Protein AF-A0A921FPA0-F1 (afdb_monomer_lite)

Secondary structure (DSSP, 8-state):
--GGG------SSS-------SEEEEEEE-SSS-EEEEEEEGGGTEEEEEEE-SS--HHHHHHHHHHHHTTT-GGGSPPEEEEEEETTTTEEEEEEE-----PPPHHHHHHHHHHHHHHHHHHHHHTTPPP--HHHHH-HHHHHHHHHHHHHHT--HHHHHHHHHHHT-

Radius of gyration: 23.16 Å; chains: 1; bounding box: 49×34×66 Å

Structure (mmCIF, N/CA/C/O backbone):
data_AF-A0A921FPA0-F1
#
_entry.id   AF-A0A921FPA0-F1
#
loop_
_atom_site.group_PDB
_atom_site.id
_atom_site.type_symbol
_atom_site.label_atom_id
_atom_site.label_alt_id
_atom_site.label_comp_id
_atom_site.label_asym_id
_atom_site.label_entity_id
_atom_site.label_seq_id
_atom_site.pdbx_PDB_ins_code
_atom_site.Cartn_x
_atom_site.Cartn_y
_atom_site.Cartn_z
_atom_site.occupancy
_atom_site.B_iso_or_equiv
_atom_site.auth_seq_id
_atom_site.auth_comp_id
_atom_site.auth_asym_id
_atom_site.auth_atom_id
_atom_site.pdbx_PDB_model_num
ATOM 1 N N . MET A 1 1 ? 10.069 8.952 -31.797 1.00 39.97 1 MET A N 1
ATOM 2 C CA . MET A 1 1 ? 11.323 9.591 -31.345 1.00 39.97 1 MET A CA 1
ATOM 3 C C . MET A 1 1 ? 12.519 8.846 -31.938 1.00 39.97 1 MET A C 1
ATOM 5 O O . MET A 1 1 ? 12.483 7.614 -31.908 1.00 39.97 1 MET A O 1
ATOM 9 N N . PRO A 1 2 ? 13.526 9.551 -32.491 1.00 34.12 2 PRO A N 1
ATOM 10 C CA . PRO A 1 2 ? 14.787 8.973 -32.980 1.00 34.12 2 PRO A CA 1
ATOM 11 C C . PRO A 1 2 ? 15.561 8.238 -31.869 1.00 34.12 2 PRO A C 1
ATOM 13 O O . PRO A 1 2 ? 15.370 8.532 -30.689 1.00 34.12 2 PRO A O 1
ATOM 16 N N . ARG A 1 3 ? 16.406 7.260 -32.232 1.00 43.75 3 ARG A N 1
ATOM 17 C CA . ARG A 1 3 ? 17.137 6.382 -31.288 1.00 43.75 3 ARG A CA 1
ATOM 18 C C . ARG A 1 3 ? 18.167 7.123 -30.420 1.00 43.75 3 ARG A C 1
ATOM 20 O O . ARG A 1 3 ? 18.484 6.636 -29.340 1.00 43.75 3 ARG A O 1
ATOM 27 N N . ASP A 1 4 ? 18.594 8.312 -30.829 1.00 41.12 4 ASP A N 1
ATOM 28 C CA . ASP A 1 4 ? 19.855 8.910 -30.364 1.00 41.12 4 ASP A CA 1
ATOM 29 C C . ASP A 1 4 ? 19.696 9.889 -29.184 1.00 41.12 4 ASP A C 1
ATOM 31 O O . ASP A 1 4 ? 20.628 10.594 -28.817 1.00 41.12 4 ASP A O 1
ATOM 35 N N . GLN A 1 5 ? 18.513 9.931 -28.557 1.00 39.41 5 GLN A N 1
ATOM 36 C CA . GLN A 1 5 ? 18.209 10.795 -27.400 1.00 39.41 5 GLN A CA 1
ATOM 37 C C . GLN A 1 5 ? 17.818 10.012 -26.132 1.00 39.41 5 GLN A C 1
ATOM 39 O O . GLN A 1 5 ? 17.227 10.561 -25.199 1.00 39.41 5 GLN A O 1
ATOM 44 N N . GLN A 1 6 ? 18.098 8.707 -26.079 1.00 43.41 6 GLN A N 1
ATOM 45 C CA . GLN A 1 6 ? 17.799 7.898 -24.898 1.00 43.41 6 GLN A CA 1
ATOM 46 C C . GLN A 1 6 ? 18.915 8.039 -23.859 1.00 43.41 6 GLN A C 1
ATOM 48 O O . GLN A 1 6 ? 19.918 7.336 -23.916 1.00 43.41 6 GLN A O 1
ATOM 53 N N . HIS A 1 7 ? 18.727 8.940 -22.891 1.00 42.59 7 HIS A N 1
ATOM 54 C CA . HIS A 1 7 ? 19.552 8.964 -21.685 1.00 42.59 7 HIS A CA 1
ATOM 55 C C . HIS A 1 7 ? 19.480 7.608 -20.975 1.00 42.59 7 HIS A C 1
ATOM 57 O O . HIS A 1 7 ? 18.389 7.104 -20.695 1.00 42.59 7 HIS A O 1
ATOM 63 N N . GLU A 1 8 ? 20.646 7.025 -20.702 1.00 41.94 8 GLU A N 1
ATOM 64 C CA . GLU A 1 8 ? 20.761 5.786 -19.946 1.00 41.94 8 GLU A CA 1
ATOM 65 C C . GLU A 1 8 ? 20.219 5.994 -18.536 1.00 41.94 8 GLU A C 1
ATOM 67 O O . GLU A 1 8 ? 20.736 6.790 -17.753 1.00 41.94 8 GLU A O 1
ATOM 72 N N . LEU A 1 9 ? 19.144 5.282 -18.220 1.00 43.28 9 LEU A N 1
ATOM 73 C CA . LEU A 1 9 ? 18.719 5.105 -16.843 1.00 43.28 9 LEU A CA 1
ATOM 74 C C . LEU A 1 9 ? 19.587 4.005 -16.232 1.00 43.28 9 LEU A C 1
ATOM 76 O O . LEU A 1 9 ? 19.802 2.989 -16.903 1.00 43.28 9 LEU A O 1
ATOM 80 N N . PRO A 1 10 ? 20.098 4.178 -15.002 1.00 40.47 10 PRO A N 1
ATOM 81 C CA . PRO A 1 10 ? 20.830 3.115 -14.334 1.00 40.47 10 PRO A CA 1
ATOM 82 C C . PRO A 1 10 ? 19.869 1.940 -14.135 1.00 40.47 10 PRO A C 1
ATOM 84 O O . PRO A 1 10 ? 18.840 2.087 -13.480 1.00 40.47 10 PRO A O 1
ATOM 87 N N . GLY A 1 11 ? 20.183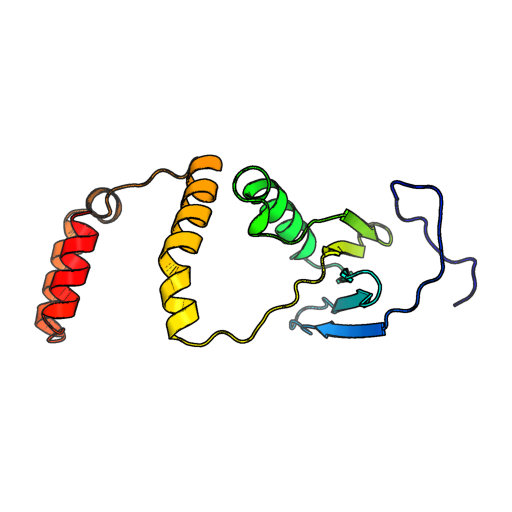 0.808 -14.762 1.00 42.22 11 GLY A N 1
ATOM 88 C CA . GLY A 1 11 ? 19.383 -0.408 -14.716 1.00 42.22 11 GLY A CA 1
ATOM 89 C C . GLY A 1 11 ? 20.240 -1.596 -14.305 1.00 42.22 11 GLY A C 1
ATOM 90 O O . GLY A 1 11 ? 21.338 -1.803 -14.831 1.00 42.22 11 GLY A O 1
ATOM 91 N N . HIS A 1 12 ? 19.722 -2.401 -13.383 1.00 42.25 12 HIS A N 1
ATOM 92 C CA . HIS A 1 12 ? 20.207 -3.754 -13.157 1.00 42.25 12 HIS A CA 1
ATOM 93 C C . HIS A 1 12 ? 19.822 -4.626 -14.368 1.00 42.25 12 HIS A C 1
ATOM 95 O O . HIS A 1 12 ? 18.720 -5.155 -14.442 1.00 42.25 12 HIS A O 1
ATOM 101 N N . GLY A 1 13 ? 20.735 -4.757 -15.341 1.00 47.12 13 GLY A N 1
ATOM 102 C CA . GLY A 1 13 ? 20.616 -5.682 -16.480 1.00 47.12 13 GLY A CA 1
ATOM 103 C C . GLY A 1 13 ? 20.849 -5.032 -17.850 1.00 47.12 13 GLY A C 1
ATOM 104 O O . GLY A 1 13 ? 20.302 -3.980 -18.164 1.00 47.12 13 GLY A O 1
ATOM 105 N N . LYS A 1 14 ? 21.671 -5.673 -18.696 1.00 52.09 14 LYS A N 1
ATOM 106 C CA . LYS A 1 14 ? 22.139 -5.145 -19.998 1.00 52.09 14 LYS A CA 1
ATOM 107 C C . LYS A 1 14 ? 21.146 -5.307 -21.165 1.00 52.09 14 LYS A C 1
ATOM 109 O O . LYS A 1 14 ? 21.490 -4.977 -22.297 1.00 52.09 14 LYS A O 1
ATOM 114 N N . THR A 1 15 ? 19.930 -5.796 -20.929 1.00 51.91 15 THR A N 1
ATOM 115 C CA . THR A 1 15 ? 18.973 -6.101 -22.006 1.00 51.91 15 THR A CA 1
ATOM 116 C C . THR A 1 15 ? 17.861 -5.062 -22.052 1.00 51.91 15 THR A C 1
ATOM 118 O O . THR A 1 15 ? 17.067 -4.948 -21.124 1.00 51.91 15 THR A O 1
ATOM 121 N N . ARG A 1 16 ? 17.779 -4.312 -23.157 1.00 58.94 16 ARG A N 1
ATOM 122 C CA . ARG A 1 16 ? 16.693 -3.359 -23.431 1.00 58.94 16 ARG A CA 1
ATOM 123 C C . ARG A 1 16 ? 15.815 -3.908 -24.554 1.00 58.94 16 ARG A C 1
ATOM 125 O O . ARG A 1 16 ? 16.314 -4.186 -25.640 1.00 58.94 16 ARG A O 1
ATOM 132 N N . ALA A 1 17 ? 14.512 -4.024 -24.316 1.00 56.69 17 ALA A N 1
ATOM 133 C CA . ALA A 1 17 ? 13.528 -4.382 -25.336 1.00 56.69 17 ALA A CA 1
ATOM 134 C C . ALA A 1 17 ? 12.486 -3.267 -25.472 1.00 56.69 17 ALA A C 1
ATOM 136 O O . ALA A 1 17 ? 12.090 -2.649 -24.484 1.00 56.69 17 ALA A O 1
ATOM 137 N N . ARG A 1 18 ? 12.031 -2.998 -26.701 1.00 66.88 18 ARG A N 1
ATOM 138 C CA . ARG A 1 18 ? 10.892 -2.100 -26.917 1.00 66.88 18 ARG A CA 1
ATOM 139 C C . ARG A 1 18 ? 9.621 -2.843 -26.536 1.00 66.88 18 ARG A C 1
ATOM 141 O O . ARG A 1 18 ? 9.302 -3.858 -27.144 1.00 66.88 18 ARG A O 1
ATOM 148 N N . VAL A 1 19 ? 8.902 -2.306 -25.564 1.00 67.94 19 VAL A N 1
ATOM 149 C CA . VAL A 1 19 ? 7.593 -2.803 -25.145 1.00 67.94 19 VAL A CA 1
ATOM 150 C C . VAL A 1 19 ? 6.547 -1.725 -25.391 1.00 67.94 19 VAL A C 1
ATOM 152 O O . VAL A 1 19 ? 6.845 -0.530 -25.347 1.00 67.94 19 VAL A O 1
ATOM 155 N N . ARG A 1 20 ? 5.322 -2.152 -25.685 1.00 77.69 20 ARG A N 1
ATOM 156 C CA . ARG A 1 20 ? 4.152 -1.281 -25.755 1.00 77.69 20 ARG A CA 1
ATOM 157 C C . ARG A 1 20 ? 3.277 -1.618 -24.559 1.00 77.69 20 ARG A C 1
ATOM 159 O O . ARG A 1 20 ? 2.970 -2.787 -24.372 1.00 77.69 20 ARG A O 1
ATOM 166 N N . ALA A 1 21 ? 2.901 -0.607 -23.786 1.00 73.88 21 ALA A N 1
ATOM 167 C CA . ALA A 1 21 ? 1.907 -0.779 -22.740 1.00 73.88 21 ALA A CA 1
ATOM 168 C C . ALA A 1 21 ? 0.537 -1.053 -23.371 1.00 73.88 21 ALA A C 1
ATOM 170 O O . ALA A 1 21 ? 0.140 -0.374 -24.325 1.00 73.88 21 ALA A O 1
ATOM 171 N N . GLU A 1 22 ? -0.175 -2.032 -22.831 1.00 82.56 22 GLU A N 1
ATOM 172 C CA . GLU A 1 22 ? -1.535 -2.385 -23.221 1.00 82.56 22 GLU A CA 1
ATOM 173 C C . GLU A 1 22 ? -2.506 -1.267 -22.837 1.00 82.56 22 GLU A C 1
ATOM 175 O O . GLU A 1 22 ? -3.441 -0.970 -23.579 1.00 82.56 22 GLU A O 1
ATOM 180 N N . SER A 1 23 ? -2.248 -0.590 -21.717 1.00 79.31 23 SER A N 1
ATOM 181 C CA . SER A 1 23 ? -2.976 0.610 -21.322 1.00 79.31 23 SER A CA 1
ATOM 182 C C . SER A 1 23 ? -2.078 1.609 -20.598 1.00 79.31 23 SER A C 1
ATOM 184 O O . SER A 1 23 ? -1.081 1.262 -19.958 1.00 79.31 23 SER A O 1
ATOM 186 N N . ILE A 1 24 ? -2.431 2.888 -20.719 1.00 76.50 24 ILE A N 1
ATOM 187 C CA . ILE A 1 24 ? -1.784 3.984 -20.001 1.00 76.50 24 ILE A CA 1
ATOM 188 C C . ILE A 1 24 ? -2.881 4.757 -19.287 1.00 76.50 24 ILE A C 1
ATOM 190 O O . ILE A 1 24 ? -3.770 5.323 -19.918 1.00 76.50 24 ILE A O 1
ATOM 194 N N . LEU A 1 25 ? -2.793 4.790 -17.965 1.00 78.94 25 LEU A N 1
ATOM 195 C CA . LEU A 1 25 ? -3.576 5.676 -17.130 1.00 78.94 25 LEU A CA 1
ATOM 196 C C . LEU A 1 25 ? -2.769 6.948 -16.879 1.00 78.94 25 LEU A C 1
ATOM 198 O O . LEU A 1 25 ? -1.671 6.915 -16.317 1.00 78.94 25 LEU A O 1
ATOM 202 N N . ILE A 1 26 ? -3.341 8.078 -17.270 1.00 74.44 26 ILE A N 1
ATOM 203 C CA . ILE A 1 26 ? -2.857 9.397 -16.873 1.00 74.44 26 ILE A CA 1
ATOM 204 C C . ILE A 1 26 ? -3.635 9.757 -15.610 1.00 74.44 26 ILE A C 1
ATOM 206 O O . ILE A 1 26 ? -4.846 9.960 -15.657 1.00 74.44 26 ILE A O 1
ATOM 210 N N . GLY A 1 27 ? -2.960 9.722 -14.463 1.00 63.53 27 GLY A N 1
ATOM 211 C CA . GLY A 1 27 ? -3.581 9.937 -13.160 1.00 63.53 27 GLY A CA 1
ATOM 212 C C . GLY A 1 27 ? -3.160 11.274 -12.567 1.00 63.53 27 GLY A C 1
ATOM 213 O O . GLY A 1 27 ? -2.017 11.676 -12.731 1.00 63.53 27 GLY A O 1
ATOM 214 N N . LYS A 1 28 ? -4.070 11.917 -11.825 1.00 56.97 28 LYS A N 1
ATOM 215 C CA . LYS A 1 28 ? -3.836 13.133 -11.028 1.00 56.97 28 LYS A CA 1
ATOM 216 C C . LYS A 1 28 ? -3.015 14.218 -11.740 1.00 56.97 28 LYS A C 1
ATOM 218 O O . 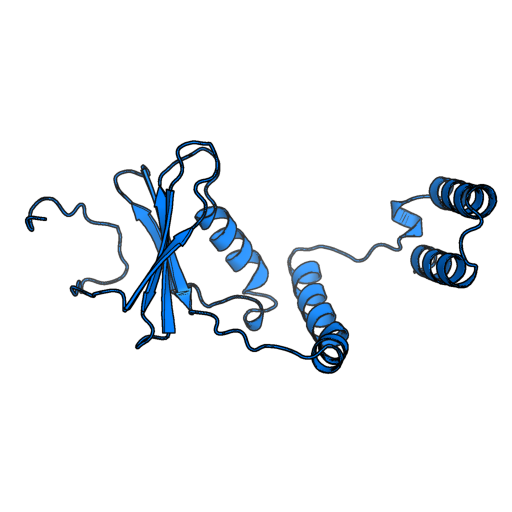LYS A 1 28 ? -1.797 14.285 -11.600 1.00 56.97 28 LYS A O 1
ATOM 223 N N . PHE A 1 29 ? -3.726 15.147 -12.369 1.00 57.09 29 PHE A N 1
ATOM 224 C CA . PHE A 1 29 ? -3.251 16.519 -12.524 1.00 57.09 29 PHE A CA 1
ATOM 225 C C . PHE A 1 29 ? -3.394 17.203 -11.152 1.00 57.09 29 PHE A C 1
ATOM 227 O O . PHE A 1 29 ? -4.333 17.963 -10.931 1.00 57.09 29 PHE A O 1
ATOM 234 N N . ASP A 1 30 ? -2.567 16.829 -10.164 1.00 52.41 30 ASP A N 1
ATOM 235 C CA . ASP A 1 30 ? -2.503 17.640 -8.940 1.00 52.41 30 ASP A CA 1
ATOM 236 C C . ASP A 1 30 ? -2.039 19.052 -9.379 1.00 52.41 30 ASP A C 1
ATOM 238 O O . ASP A 1 30 ? -1.225 19.190 -10.290 1.00 52.41 30 ASP A O 1
ATOM 242 N N . VAL A 1 31 ? -2.613 20.086 -8.761 1.00 49.94 31 VAL A N 1
ATOM 243 C CA . VAL A 1 31 ? -2.647 21.516 -9.153 1.00 49.94 31 VAL A CA 1
ATOM 244 C C . VAL A 1 31 ? -1.258 22.210 -9.224 1.00 49.94 31 VAL A C 1
ATOM 246 O O . VAL A 1 31 ? -1.165 23.424 -9.338 1.00 49.94 31 VAL A O 1
ATOM 249 N N . GLU A 1 32 ? -0.152 21.464 -9.192 1.00 52.97 32 GLU A N 1
ATOM 250 C CA . GLU A 1 32 ? 1.211 21.972 -8.974 1.00 52.97 32 GLU A CA 1
ATOM 251 C C . GLU A 1 32 ? 2.263 21.285 -9.873 1.00 52.97 32 GLU A C 1
ATOM 253 O O . GLU A 1 32 ? 3.152 20.607 -9.373 1.00 52.97 32 GLU A O 1
ATOM 258 N N . GLU A 1 33 ? 2.187 21.448 -11.199 1.00 64.00 33 GLU A N 1
ATOM 259 C CA . GLU A 1 33 ? 3.274 21.120 -12.160 1.00 64.00 33 GLU A CA 1
ATOM 260 C C . GLU A 1 33 ? 3.736 19.637 -12.245 1.00 64.00 33 GLU A C 1
ATOM 262 O O . GLU A 1 33 ? 4.603 19.297 -13.055 1.00 64.00 33 GLU A O 1
ATOM 267 N N . GLU A 1 34 ? 3.144 18.719 -11.472 1.00 73.12 34 GLU A N 1
ATOM 268 C CA . GLU A 1 34 ? 3.489 17.290 -11.449 1.00 73.12 34 GLU A CA 1
ATOM 269 C C . GLU A 1 34 ? 2.540 16.454 -12.335 1.00 73.12 34 GLU A C 1
ATOM 271 O O . GLU A 1 34 ? 1.328 16.420 -12.126 1.00 73.12 34 GLU A O 1
ATOM 276 N N . ILE A 1 35 ? 3.090 15.686 -13.280 1.00 79.19 35 ILE A N 1
ATOM 277 C CA . ILE A 1 35 ? 2.369 14.691 -14.083 1.00 79.19 35 ILE A CA 1
ATOM 278 C C . ILE A 1 35 ? 2.675 13.302 -13.530 1.00 79.19 35 ILE A C 1
ATOM 280 O O . ILE A 1 35 ? 3.840 12.902 -13.430 1.00 79.19 35 ILE A O 1
ATOM 284 N N . ARG A 1 36 ? 1.627 12.526 -13.230 1.00 85.19 36 ARG A N 1
ATOM 285 C CA . ARG A 1 36 ? 1.746 11.113 -12.850 1.00 85.19 36 ARG A CA 1
ATOM 286 C C . ARG A 1 36 ? 1.180 10.215 -13.946 1.00 85.19 36 ARG A C 1
ATOM 288 O O . ARG A 1 36 ? 0.010 10.281 -14.312 1.00 85.19 36 ARG A O 1
ATOM 295 N N . LEU A 1 37 ? 2.026 9.334 -14.458 1.00 87.25 37 LEU A N 1
ATOM 296 C CA . LEU A 1 37 ? 1.668 8.332 -15.452 1.00 87.25 37 LEU A CA 1
ATOM 297 C C . LEU A 1 37 ? 1.739 6.947 -14.820 1.00 87.25 37 LEU A C 1
ATOM 299 O O . LEU A 1 37 ? 2.646 6.654 -14.038 1.00 87.25 37 LEU A O 1
ATOM 303 N N . ARG A 1 38 ? 0.806 6.073 -15.188 1.00 90.56 38 ARG A N 1
ATOM 304 C CA . ARG A 1 38 ? 0.876 4.647 -14.882 1.00 90.56 38 ARG A CA 1
ATOM 305 C C . ARG A 1 38 ? 0.598 3.850 -16.146 1.00 90.56 38 ARG A C 1
ATOM 307 O O . ARG A 1 38 ? -0.503 3.894 -16.679 1.00 90.56 38 ARG A O 1
ATOM 314 N N . ALA A 1 39 ? 1.600 3.134 -16.626 1.00 90.38 39 ALA A N 1
ATOM 315 C CA . ALA A 1 39 ? 1.463 2.175 -17.710 1.00 90.38 39 ALA A CA 1
ATOM 316 C C . ALA A 1 39 ? 1.221 0.777 -17.132 1.00 90.38 39 ALA A C 1
ATOM 318 O O . ALA A 1 39 ? 1.832 0.419 -16.123 1.00 90.38 39 ALA A O 1
ATOM 319 N N . PHE A 1 40 ? 0.365 -0.010 -17.778 1.00 90.38 40 PHE A N 1
ATOM 320 C CA . PHE A 1 40 ? 0.098 -1.397 -17.409 1.00 90.38 40 PHE A CA 1
ATOM 321 C C . PHE A 1 40 ? 0.548 -2.337 -18.520 1.00 90.38 40 PHE A C 1
ATOM 323 O O . PHE A 1 40 ? 0.276 -2.099 -19.697 1.00 90.38 40 PHE A O 1
ATOM 330 N N . TYR A 1 41 ? 1.213 -3.407 -18.097 1.00 89.44 41 TYR A N 1
ATOM 331 C CA . TYR A 1 41 ? 1.719 -4.493 -18.917 1.00 89.44 41 TYR A CA 1
ATOM 332 C C . TYR A 1 41 ? 0.998 -5.779 -18.527 1.00 89.44 41 TYR A C 1
ATOM 334 O O . TYR A 1 41 ? 1.524 -6.600 -17.770 1.00 89.44 41 TYR A O 1
ATOM 342 N N . ALA A 1 42 ? -0.251 -5.906 -18.979 1.00 84.81 42 ALA A N 1
ATOM 343 C CA . ALA A 1 42 ? -1.184 -6.936 -18.528 1.00 84.81 42 ALA A CA 1
ATOM 344 C C . ALA A 1 42 ? -0.648 -8.354 -18.767 1.00 84.81 42 ALA A C 1
ATOM 346 O O . ALA A 1 42 ? -0.721 -9.187 -17.868 1.00 84.81 42 ALA A O 1
ATOM 347 N N . ALA A 1 43 ? -0.013 -8.613 -19.918 1.00 83.88 43 ALA A N 1
ATOM 348 C CA . ALA A 1 43 ? 0.567 -9.925 -20.224 1.00 83.88 43 ALA A CA 1
ATOM 349 C C . ALA A 1 43 ? 1.716 -10.335 -19.280 1.00 83.88 43 ALA A C 1
ATOM 351 O O . ALA A 1 43 ? 2.138 -11.492 -19.271 1.00 83.88 43 ALA A O 1
ATOM 352 N N . LYS A 1 44 ? 2.264 -9.383 -18.518 1.00 83.56 44 LYS A N 1
ATOM 353 C CA . LYS A 1 44 ? 3.330 -9.602 -17.534 1.00 83.56 44 LYS A CA 1
ATOM 354 C C . LYS A 1 44 ? 2.864 -9.393 -16.097 1.00 83.56 44 LYS A C 1
ATOM 356 O O . LYS A 1 44 ? 3.679 -9.561 -15.201 1.00 83.56 44 LYS A O 1
ATOM 361 N N . SER A 1 45 ? 1.605 -9.013 -15.878 1.00 90.75 45 SER A N 1
ATOM 362 C CA . SER A 1 45 ? 1.098 -8.582 -14.571 1.00 90.75 45 SER A CA 1
ATOM 363 C C . SER A 1 45 ? 1.944 -7.469 -13.940 1.00 90.75 45 SER A C 1
ATOM 365 O O . SER A 1 45 ? 2.076 -7.403 -12.725 1.00 90.75 45 SER A O 1
ATOM 367 N N . LEU A 1 46 ? 2.508 -6.564 -14.750 1.00 92.25 46 LEU A N 1
ATOM 368 C CA . LEU A 1 46 ? 3.394 -5.488 -14.286 1.00 92.25 46 LEU A CA 1
ATOM 369 C C . LEU A 1 46 ? 2.792 -4.113 -14.534 1.00 92.25 46 LEU A C 1
ATOM 371 O O . LEU A 1 46 ? 2.089 -3.890 -15.517 1.00 92.25 46 LEU A O 1
ATOM 375 N N . SER A 1 47 ? 3.126 -3.162 -13.673 1.00 93.00 47 SER A N 1
ATOM 376 C CA . SER A 1 47 ? 2.830 -1.756 -13.905 1.00 93.00 47 SER A CA 1
ATOM 377 C C . SER A 1 47 ? 4.071 -0.896 -13.719 1.00 93.00 47 SER A C 1
ATOM 379 O O . SER A 1 47 ? 4.927 -1.173 -12.881 1.00 93.00 47 SER A O 1
ATOM 381 N N . VAL A 1 48 ? 4.165 0.158 -14.526 1.00 92.56 48 VAL A N 1
ATOM 382 C CA . VAL A 1 48 ? 5.226 1.160 -14.440 1.00 92.56 48 VAL A CA 1
ATOM 383 C C . VAL A 1 48 ? 4.591 2.486 -14.081 1.00 92.56 48 VAL A C 1
ATOM 385 O O . VAL A 1 48 ? 3.786 3.028 -14.837 1.00 92.56 48 VAL A O 1
ATOM 388 N N . ARG A 1 49 ? 4.963 3.022 -12.925 1.00 91.44 49 ARG A N 1
ATOM 389 C CA . ARG A 1 49 ? 4.585 4.361 -12.482 1.00 91.44 49 ARG A CA 1
ATOM 390 C C . ARG A 1 49 ? 5.716 5.318 -12.808 1.00 91.44 49 ARG A C 1
ATOM 392 O O . ARG A 1 49 ? 6.878 5.017 -12.556 1.00 91.44 49 ARG A O 1
ATOM 399 N N . TYR A 1 50 ? 5.366 6.476 -13.338 1.00 89.62 50 TYR A N 1
ATOM 400 C CA . TYR A 1 50 ? 6.278 7.576 -13.591 1.00 89.62 50 TYR A CA 1
ATOM 401 C C . TYR A 1 50 ? 5.686 8.854 -13.016 1.00 89.62 50 TYR A C 1
ATOM 403 O O . TYR A 1 50 ? 4.491 9.109 -13.148 1.00 89.62 50 TYR A O 1
ATOM 411 N N . GLN A 1 51 ? 6.522 9.655 -12.376 1.00 87.50 51 GLN A N 1
ATOM 412 C CA . GLN A 1 51 ? 6.147 10.963 -11.869 1.00 87.50 51 GLN A CA 1
ATOM 413 C C . GLN A 1 51 ? 7.193 11.975 -12.336 1.00 87.50 51 GLN A C 1
ATOM 415 O O . GLN A 1 51 ? 8.390 11.772 -12.108 1.00 87.50 51 GLN A O 1
ATOM 420 N N . THR A 1 52 ? 6.754 13.048 -12.998 1.00 83.31 52 THR A N 1
ATOM 421 C CA . THR A 1 52 ? 7.626 14.198 -13.278 1.00 83.31 52 THR A CA 1
ATOM 422 C C . THR A 1 52 ? 7.962 14.913 -11.969 1.00 83.31 52 THR A C 1
ATOM 424 O O . THR A 1 52 ? 7.234 14.780 -10.987 1.00 83.31 52 THR A O 1
ATOM 427 N N . GLY A 1 53 ? 9.104 15.601 -11.928 1.00 72.06 53 GLY A N 1
ATOM 428 C CA . GLY A 1 53 ? 9.654 16.225 -10.724 1.00 72.06 53 GLY A CA 1
ATOM 429 C C . GLY A 1 53 ? 8.680 17.147 -9.988 1.00 72.06 53 GLY A C 1
ATOM 430 O O . GLY A 1 53 ? 7.638 17.508 -10.508 1.00 72.06 53 GLY A O 1
ATOM 431 N N . GLY A 1 54 ? 9.045 17.520 -8.765 1.00 66.56 54 GLY A N 1
ATOM 432 C CA . GLY A 1 54 ? 8.247 18.355 -7.873 1.00 66.56 54 GLY A CA 1
ATOM 433 C C . GLY A 1 54 ? 8.668 18.129 -6.422 1.00 66.56 54 GLY A C 1
ATOM 434 O O . GLY A 1 54 ? 9.487 17.250 -6.128 1.00 66.56 54 GLY A O 1
ATOM 435 N N . LYS A 1 55 ? 8.167 18.946 -5.489 1.00 65.00 55 LYS A N 1
ATOM 436 C CA . LYS A 1 55 ? 8.587 18.877 -4.074 1.00 65.00 55 LYS A CA 1
ATOM 437 C C . LYS A 1 55 ? 8.136 17.579 -3.389 1.00 65.00 55 LYS A C 1
ATOM 439 O O . LYS A 1 55 ? 8.681 17.225 -2.343 1.00 65.00 55 LYS A O 1
ATOM 444 N N . ARG A 1 56 ? 7.139 16.865 -3.933 1.00 68.06 56 ARG A N 1
ATOM 445 C CA . ARG A 1 56 ? 6.531 15.682 -3.303 1.00 68.06 56 ARG A CA 1
ATOM 446 C C . ARG A 1 56 ? 6.667 14.442 -4.186 1.00 68.06 56 ARG A C 1
ATOM 448 O O . ARG A 1 56 ? 5.755 14.074 -4.916 1.00 68.06 56 ARG A O 1
ATOM 455 N N . ASN A 1 57 ? 7.767 13.708 -4.031 1.00 77.44 57 ASN A N 1
ATOM 456 C CA . ASN A 1 57 ? 7.982 12.455 -4.757 1.00 77.44 57 ASN A CA 1
ATOM 457 C C . ASN A 1 57 ? 7.155 11.292 -4.164 1.00 77.44 57 ASN A C 1
ATOM 459 O O . ASN A 1 57 ? 7.536 10.679 -3.161 1.00 77.44 57 ASN A O 1
ATOM 463 N N . GLY A 1 58 ? 6.015 10.980 -4.789 1.00 83.31 58 GLY A N 1
ATOM 464 C CA . GLY A 1 58 ? 5.141 9.885 -4.368 1.00 83.31 58 GLY A CA 1
ATOM 465 C C . GLY A 1 58 ? 5.784 8.506 -4.525 1.00 83.31 58 GLY A C 1
ATOM 466 O O . GLY A 1 58 ? 5.493 7.611 -3.736 1.00 83.31 58 GLY A O 1
ATOM 467 N N . ILE A 1 59 ? 6.695 8.347 -5.489 1.00 88.25 59 ILE A N 1
ATOM 468 C CA . ILE A 1 59 ? 7.408 7.091 -5.742 1.00 88.25 59 ILE A CA 1
ATOM 469 C C . ILE A 1 59 ? 8.411 6.794 -4.626 1.00 88.25 59 ILE A C 1
ATOM 471 O O . ILE A 1 59 ? 8.382 5.693 -4.085 1.00 88.25 59 ILE A O 1
ATOM 475 N N . THR A 1 60 ? 9.227 7.769 -4.210 1.00 85.50 60 THR A N 1
ATOM 476 C CA . THR A 1 60 ? 10.149 7.582 -3.071 1.00 85.50 60 THR A CA 1
ATOM 477 C C . THR A 1 60 ? 9.390 7.181 -1.811 1.00 85.50 60 THR A C 1
ATOM 479 O O . THR A 1 60 ? 9.763 6.218 -1.155 1.00 85.50 60 THR A O 1
ATOM 482 N N . ARG A 1 61 ? 8.255 7.833 -1.526 1.00 87.62 61 ARG A N 1
ATOM 483 C CA . ARG A 1 61 ? 7.405 7.464 -0.383 1.00 87.62 61 ARG A CA 1
ATOM 484 C C . ARG A 1 61 ? 6.854 6.041 -0.489 1.00 87.62 61 ARG A C 1
ATOM 486 O O . ARG A 1 61 ? 6.761 5.360 0.527 1.00 87.62 61 ARG A O 1
ATOM 493 N N . THR A 1 62 ? 6.475 5.592 -1.689 1.00 91.38 62 THR A N 1
ATOM 494 C CA . THR A 1 62 ? 6.040 4.204 -1.912 1.00 91.38 62 THR A CA 1
ATOM 495 C C . THR A 1 62 ? 7.177 3.217 -1.642 1.00 91.38 62 THR A C 1
ATOM 497 O O . THR A 1 62 ? 6.954 2.233 -0.942 1.00 91.38 62 THR A O 1
ATOM 500 N N . VAL A 1 63 ? 8.391 3.494 -2.123 1.00 91.50 63 VAL A N 1
ATOM 501 C CA . VAL A 1 63 ? 9.575 2.654 -1.869 1.00 91.50 63 VAL A CA 1
ATOM 502 C C . VAL A 1 63 ? 9.917 2.614 -0.377 1.00 91.50 63 VAL A C 1
ATOM 504 O O . VAL A 1 63 ? 10.124 1.537 0.178 1.00 91.50 63 VAL A O 1
ATOM 507 N N . ASP A 1 64 ? 9.898 3.762 0.303 1.00 90.81 64 ASP A N 1
ATOM 508 C CA . ASP A 1 64 ? 10.146 3.843 1.746 1.00 90.81 64 ASP A CA 1
ATOM 509 C C . ASP A 1 64 ? 9.110 3.043 2.547 1.00 90.81 64 ASP A C 1
ATOM 511 O O . ASP A 1 64 ? 9.457 2.344 3.500 1.00 90.81 64 ASP A O 1
ATOM 515 N N . ALA A 1 65 ? 7.832 3.128 2.161 1.00 91.00 65 ALA A N 1
ATOM 516 C CA . ALA A 1 65 ? 6.768 2.332 2.763 1.00 91.00 65 ALA A CA 1
ATOM 517 C C . ALA A 1 65 ? 6.994 0.833 2.523 1.00 91.00 65 ALA A C 1
ATOM 519 O O . ALA A 1 65 ? 6.941 0.052 3.470 1.00 91.00 65 ALA A O 1
ATOM 520 N N . HIS A 1 66 ? 7.332 0.438 1.295 1.00 92.88 66 HIS A N 1
ATOM 521 C CA . HIS A 1 66 ? 7.638 -0.949 0.954 1.00 92.88 66 HIS A CA 1
ATOM 522 C C . HIS A 1 66 ? 8.806 -1.504 1.773 1.00 92.88 66 HIS A C 1
ATOM 524 O O . HIS A 1 66 ? 8.693 -2.593 2.328 1.00 92.88 66 HIS A O 1
ATOM 530 N N . ASN A 1 67 ? 9.885 -0.741 1.954 1.00 91.31 67 ASN A N 1
ATOM 531 C CA . ASN A 1 67 ? 11.029 -1.166 2.767 1.00 91.31 67 ASN A CA 1
ATOM 532 C C . ASN A 1 67 ? 10.675 -1.364 4.249 1.00 91.31 67 ASN A C 1
ATOM 534 O O . ASN A 1 67 ? 11.285 -2.194 4.919 1.00 91.31 67 ASN A O 1
ATOM 538 N N . LYS A 1 68 ? 9.674 -0.636 4.756 1.00 90.69 68 LYS A N 1
ATOM 539 C CA . LYS A 1 68 ? 9.164 -0.800 6.124 1.00 90.69 68 LYS A CA 1
ATOM 540 C C . LYS A 1 68 ? 8.190 -1.966 6.258 1.00 90.69 68 LYS A C 1
ATOM 542 O O . LYS A 1 68 ? 8.188 -2.626 7.288 1.00 90.69 68 LYS A O 1
ATOM 547 N N . VAL A 1 69 ? 7.350 -2.209 5.253 1.00 91.94 69 VAL A N 1
ATOM 548 C CA . VAL A 1 69 ? 6.282 -3.221 5.312 1.00 91.94 69 VAL A CA 1
ATOM 549 C C . VAL A 1 69 ? 6.787 -4.609 4.918 1.00 91.94 69 VAL A C 1
ATOM 551 O O . VAL A 1 69 ? 6.474 -5.584 5.603 1.00 91.94 69 VAL A O 1
ATOM 554 N N . ARG A 1 70 ? 7.596 -4.707 3.854 1.00 91.56 70 ARG A N 1
ATOM 555 C CA . ARG A 1 70 ? 8.050 -5.974 3.255 1.00 91.56 70 ARG A CA 1
ATOM 556 C C . ARG A 1 70 ? 8.650 -6.965 4.261 1.00 91.56 70 ARG A C 1
ATOM 558 O O . ARG A 1 70 ? 8.306 -8.139 4.155 1.00 91.56 70 ARG A O 1
ATOM 565 N N . PRO A 1 71 ? 9.499 -6.564 5.230 1.00 92.50 71 PRO A N 1
ATOM 566 C CA . PRO A 1 71 ? 10.082 -7.517 6.177 1.00 92.50 71 PRO A CA 1
ATOM 567 C C . PRO A 1 71 ? 9.060 -8.184 7.109 1.00 92.50 71 PRO A C 1
ATOM 569 O O . PRO A 1 71 ? 9.327 -9.263 7.629 1.00 92.50 71 PRO A O 1
ATOM 572 N N . TYR A 1 72 ? 7.901 -7.556 7.333 1.00 93.19 72 TYR A N 1
ATOM 573 C CA . TYR A 1 72 ? 6.939 -7.972 8.361 1.00 93.19 72 TYR A CA 1
ATOM 574 C C . TYR A 1 72 ? 5.615 -8.485 7.791 1.00 93.19 72 TYR A C 1
ATOM 576 O O . TYR A 1 72 ? 4.945 -9.308 8.419 1.00 93.19 72 TYR A O 1
ATOM 584 N N . ALA A 1 73 ? 5.219 -7.992 6.618 1.00 91.06 73 ALA A N 1
ATOM 585 C CA . ALA A 1 73 ? 3.996 -8.387 5.933 1.00 91.06 73 ALA A CA 1
ATOM 586 C C . ALA A 1 73 ? 4.142 -8.192 4.410 1.00 91.06 73 ALA A C 1
ATOM 588 O O . ALA A 1 73 ? 3.530 -7.277 3.853 1.00 91.06 73 ALA A O 1
ATOM 589 N N . PRO A 1 74 ? 4.950 -9.025 3.727 1.00 88.94 74 PRO A N 1
ATOM 590 C CA . PRO A 1 74 ? 5.212 -8.876 2.294 1.00 88.94 74 PRO A CA 1
ATOM 591 C C . PRO A 1 74 ? 3.930 -8.927 1.452 1.00 88.94 74 PRO A C 1
ATOM 593 O O . PRO A 1 74 ? 3.791 -8.144 0.523 1.00 88.94 74 PRO A O 1
ATOM 596 N N . ASP A 1 75 ? 2.944 -9.735 1.850 1.00 87.94 75 ASP A N 1
ATOM 597 C CA . ASP A 1 75 ? 1.673 -9.895 1.125 1.00 87.94 75 ASP A CA 1
ATOM 598 C C . ASP A 1 75 ? 0.736 -8.673 1.204 1.00 87.94 75 ASP A C 1
ATOM 600 O O . ASP A 1 75 ? -0.342 -8.682 0.612 1.00 87.94 75 ASP A O 1
ATOM 604 N N . LEU A 1 76 ? 1.080 -7.641 1.985 1.00 87.88 76 LEU A N 1
ATOM 605 C CA . LEU A 1 76 ? 0.306 -6.395 2.048 1.00 87.88 76 LEU A CA 1
ATOM 606 C C . LEU A 1 76 ? 0.740 -5.366 1.000 1.00 87.88 76 LEU A C 1
ATOM 608 O O . LEU A 1 76 ? 0.121 -4.305 0.909 1.00 87.88 76 LEU A O 1
ATOM 612 N N . MET A 1 77 ? 1.798 -5.640 0.236 1.00 89.56 77 MET A N 1
ATOM 613 C CA . MET A 1 77 ? 2.281 -4.738 -0.803 1.00 89.56 77 MET A CA 1
ATOM 614 C C . MET A 1 77 ? 2.598 -5.495 -2.095 1.00 89.56 77 MET A C 1
ATOM 616 O O . MET A 1 77 ? 2.996 -6.655 -2.041 1.00 89.56 77 MET A O 1
ATOM 620 N N . PRO A 1 78 ? 2.444 -4.846 -3.263 1.00 91.38 78 PRO A N 1
ATOM 621 C CA . PRO A 1 78 ? 2.926 -5.410 -4.516 1.00 91.38 78 PRO A CA 1
ATOM 622 C C . PRO A 1 78 ? 4.450 -5.577 -4.471 1.00 91.38 78 PRO A C 1
ATOM 624 O O . PRO A 1 78 ? 5.144 -4.764 -3.847 1.00 91.38 78 PRO A O 1
ATOM 627 N N . THR A 1 79 ? 4.984 -6.578 -5.172 1.00 92.38 79 THR A N 1
ATOM 628 C CA . THR A 1 79 ? 6.435 -6.721 -5.316 1.00 92.38 79 THR A CA 1
ATOM 629 C C . THR A 1 79 ? 6.972 -5.542 -6.111 1.00 92.38 79 THR A C 1
ATOM 631 O O . THR A 1 79 ? 6.529 -5.291 -7.232 1.00 92.38 79 THR A O 1
ATOM 634 N N . ILE A 1 80 ? 7.948 -4.827 -5.551 1.00 93.50 80 ILE A N 1
ATOM 635 C CA . ILE A 1 80 ? 8.725 -3.834 -6.297 1.00 93.50 80 ILE A CA 1
ATOM 636 C C . ILE A 1 80 ? 9.892 -4.542 -6.986 1.00 93.50 80 ILE A C 1
ATOM 638 O O . ILE A 1 80 ? 10.753 -5.119 -6.320 1.00 93.50 80 ILE A O 1
ATOM 642 N N . TYR A 1 81 ? 9.924 -4.469 -8.315 1.00 91.94 81 TYR A N 1
ATOM 643 C CA . TYR A 1 81 ? 10.992 -5.032 -9.141 1.00 91.94 81 TYR A CA 1
ATOM 644 C C . TYR A 1 81 ? 12.119 -4.039 -9.391 1.00 91.94 81 TYR A C 1
ATOM 646 O O . TYR A 1 81 ? 13.282 -4.432 -9.415 1.00 91.94 81 TYR A O 1
ATOM 654 N N . ASP A 1 82 ? 11.777 -2.768 -9.597 1.00 92.62 82 ASP A N 1
ATOM 655 C CA . ASP A 1 82 ? 12.756 -1.730 -9.903 1.00 92.62 82 ASP A CA 1
ATOM 656 C C . ASP A 1 82 ? 12.220 -0.341 -9.549 1.00 92.62 82 ASP A C 1
ATOM 658 O O . ASP A 1 82 ? 11.011 -0.102 -9.559 1.00 92.62 82 ASP A O 1
ATOM 662 N N . HIS A 1 83 ? 13.112 0.593 -9.242 1.00 91.88 83 HIS A N 1
ATOM 663 C CA . HIS A 1 83 ? 12.764 1.991 -9.029 1.00 91.88 83 HIS A CA 1
ATOM 664 C C . HIS A 1 83 ? 13.985 2.892 -9.203 1.00 91.88 83 HIS A C 1
ATOM 666 O O . HIS A 1 83 ? 15.123 2.516 -8.934 1.00 91.88 83 HIS A O 1
ATOM 672 N N . GLY A 1 84 ? 13.757 4.154 -9.554 1.00 89.31 84 GLY A N 1
ATOM 673 C CA . GLY A 1 84 ? 14.864 5.091 -9.680 1.00 89.31 84 GLY A CA 1
ATOM 674 C C . GLY A 1 84 ? 14.454 6.470 -10.150 1.00 89.31 84 GLY A C 1
ATOM 675 O O . GLY A 1 84 ? 13.294 6.872 -10.059 1.00 89.31 84 GLY A O 1
ATOM 676 N N . THR A 1 85 ? 15.440 7.210 -10.651 1.00 86.38 85 THR A N 1
ATOM 677 C CA . THR A 1 85 ? 15.241 8.557 -11.191 1.00 86.38 85 THR A CA 1
ATOM 678 C C . THR A 1 85 ? 15.552 8.605 -12.680 1.00 86.38 85 THR A C 1
ATOM 680 O O . THR A 1 85 ? 16.369 7.835 -13.178 1.00 86.38 85 THR A O 1
ATOM 683 N N . ILE A 1 86 ? 14.875 9.506 -13.391 1.00 81.62 86 ILE A N 1
ATOM 684 C CA . ILE A 1 86 ? 14.951 9.682 -14.844 1.00 81.62 86 ILE A CA 1
ATOM 685 C C . ILE A 1 86 ? 15.392 11.109 -15.166 1.00 81.62 86 ILE A C 1
ATOM 687 O O . ILE A 1 86 ? 15.023 12.035 -14.445 1.00 81.62 86 ILE A O 1
ATOM 691 N N . ARG A 1 87 ? 16.156 11.286 -16.260 1.00 71.94 87 ARG A N 1
ATOM 692 C CA . ARG A 1 87 ? 16.568 12.599 -16.808 1.00 71.94 87 ARG A CA 1
ATOM 693 C C . ARG A 1 87 ? 17.169 13.522 -15.733 1.00 71.94 87 ARG A C 1
ATOM 695 O O . ARG A 1 87 ? 16.587 14.548 -15.407 1.00 71.94 87 ARG A O 1
ATOM 702 N N . ASN A 1 88 ? 18.307 13.145 -15.145 1.00 74.00 88 ASN A N 1
ATOM 703 C CA . ASN A 1 88 ? 18.997 13.938 -14.111 1.00 74.00 88 ASN A CA 1
ATOM 704 C C . ASN A 1 88 ? 18.110 14.309 -12.906 1.00 74.00 88 ASN A C 1
ATOM 706 O O . ASN A 1 88 ? 18.141 15.438 -12.431 1.00 74.00 88 ASN A O 1
ATOM 710 N N . ARG A 1 89 ? 17.318 13.352 -12.400 1.00 72.75 89 ARG A N 1
ATOM 711 C CA . ARG A 1 89 ? 16.369 13.545 -11.282 1.00 72.75 89 ARG A CA 1
ATOM 712 C C . ARG A 1 89 ? 15.150 14.420 -11.603 1.00 72.75 89 ARG A C 1
ATOM 714 O O . ARG A 1 89 ? 14.385 14.727 -10.694 1.00 72.75 89 ARG A O 1
ATOM 721 N N . ALA A 1 90 ? 14.901 14.736 -12.876 1.00 78.44 90 ALA A N 1
ATOM 722 C CA . ALA A 1 90 ? 13.688 15.432 -13.315 1.00 78.44 90 ALA A CA 1
ATOM 723 C C . ALA A 1 90 ? 12.412 14.570 -13.235 1.00 78.44 90 ALA A C 1
ATOM 725 O O . ALA A 1 90 ? 11.319 15.052 -13.520 1.00 78.44 90 ALA A O 1
ATOM 726 N N . GLY A 1 91 ? 12.521 13.294 -12.867 1.00 84.75 91 GLY A N 1
ATOM 727 C CA . GLY A 1 91 ? 11.382 12.450 -12.531 1.00 84.75 91 GLY A CA 1
ATOM 728 C C . GLY A 1 91 ? 11.805 11.176 -11.812 1.00 84.75 91 GLY A C 1
ATOM 729 O O . GLY A 1 91 ? 12.995 10.855 -11.740 1.00 84.75 91 GLY A O 1
ATOM 730 N N . ALA A 1 92 ? 10.825 10.444 -11.301 1.00 88.81 92 ALA A N 1
ATOM 731 C CA . ALA A 1 92 ? 11.011 9.154 -10.650 1.00 88.81 92 ALA A CA 1
ATOM 732 C C . ALA A 1 92 ? 10.177 8.074 -11.342 1.00 88.81 92 ALA A C 1
ATOM 734 O O . ALA A 1 92 ? 9.134 8.373 -11.929 1.00 88.81 92 ALA A O 1
ATOM 735 N N . TYR A 1 93 ? 10.640 6.828 -11.268 1.00 90.81 93 TYR A N 1
ATOM 736 C CA . TYR A 1 93 ? 9.913 5.667 -11.774 1.00 90.81 93 TYR A CA 1
ATOM 737 C C . TYR A 1 93 ? 9.871 4.530 -10.754 1.00 90.81 93 TYR A C 1
ATOM 739 O O . TYR A 1 93 ? 10.743 4.429 -9.890 1.00 90.81 93 TYR A O 1
ATOM 747 N N . LEU A 1 94 ? 8.849 3.688 -10.882 1.00 92.69 94 LEU A N 1
ATOM 748 C CA . LEU A 1 94 ? 8.627 2.492 -10.079 1.00 92.69 94 LEU A CA 1
ATOM 749 C C . LEU A 1 94 ? 8.031 1.393 -10.959 1.00 92.69 94 LEU A C 1
ATOM 751 O O . LEU A 1 94 ? 7.057 1.641 -11.668 1.00 92.69 94 LEU A O 1
ATOM 755 N N . VAL A 1 95 ? 8.608 0.199 -10.893 1.00 93.81 95 VAL A N 1
ATOM 756 C CA . VAL A 1 95 ? 8.137 -1.024 -11.543 1.00 93.81 95 VAL A CA 1
ATOM 757 C C . VAL A 1 95 ? 7.674 -1.982 -10.455 1.00 93.81 95 VAL A C 1
ATOM 759 O O . VAL A 1 95 ? 8.462 -2.382 -9.599 1.00 93.81 95 VAL A O 1
ATOM 762 N N . GLU A 1 96 ? 6.397 -2.340 -10.482 1.00 94.75 96 GLU A N 1
ATOM 763 C CA . GLU A 1 96 ? 5.768 -3.176 -9.458 1.00 94.75 96 GLU A CA 1
ATOM 764 C C . GLU A 1 96 ? 4.739 -4.134 -10.065 1.00 94.75 96 GLU A C 1
ATOM 766 O O . GLU A 1 96 ? 4.270 -3.920 -11.191 1.00 94.75 96 GLU A O 1
ATOM 771 N N . ASP A 1 97 ? 4.357 -5.160 -9.304 1.00 94.12 97 ASP A N 1
ATOM 772 C CA . ASP A 1 97 ? 3.200 -5.999 -9.624 1.00 94.12 97 ASP A CA 1
ATOM 773 C C . ASP A 1 97 ? 1.950 -5.145 -9.894 1.00 94.12 97 ASP A C 1
ATOM 775 O O . ASP A 1 97 ? 1.660 -4.155 -9.213 1.00 94.12 97 ASP A O 1
ATOM 779 N N . THR A 1 98 ? 1.157 -5.554 -10.881 1.00 91.25 98 THR A N 1
ATOM 780 C CA . THR A 1 98 ? -0.215 -5.067 -11.028 1.00 91.25 98 THR A CA 1
ATOM 781 C C . THR A 1 98 ? -1.095 -5.811 -10.040 1.00 91.25 98 THR A C 1
ATOM 783 O O . THR A 1 98 ? -1.328 -7.008 -10.187 1.00 91.25 98 THR A O 1
ATOM 786 N N . VAL A 1 99 ? -1.627 -5.092 -9.055 1.00 86.81 99 VAL A N 1
ATOM 787 C CA . VAL A 1 99 ? -2.632 -5.647 -8.146 1.00 86.81 99 VAL A CA 1
ATOM 788 C C . VAL A 1 99 ? -3.979 -5.658 -8.852 1.00 86.81 99 VAL A C 1
ATOM 790 O O . VAL A 1 99 ? -4.524 -4.604 -9.187 1.00 86.81 99 VAL A O 1
ATOM 793 N N . VAL A 1 100 ? -4.516 -6.855 -9.061 1.00 85.00 100 VAL A N 1
ATOM 794 C CA . VAL A 1 100 ? -5.884 -7.051 -9.535 1.00 85.00 100 VAL A CA 1
ATOM 795 C C . VAL A 1 100 ? -6.770 -7.194 -8.306 1.00 85.00 100 VAL A C 1
ATOM 797 O O . VAL A 1 100 ? -6.658 -8.159 -7.557 1.00 85.00 100 VAL A O 1
ATOM 800 N N . GLY A 1 101 ? -7.596 -6.180 -8.060 1.00 83.25 101 GLY A N 1
ATOM 801 C CA . GLY A 1 101 ? -8.603 -6.230 -7.009 1.00 83.25 101 GLY A CA 1
ATOM 802 C C . GLY A 1 101 ? -9.862 -6.944 -7.488 1.00 83.25 101 GLY A C 1
ATOM 803 O O . GLY A 1 101 ? -10.224 -6.856 -8.661 1.00 83.25 101 GLY A O 1
ATOM 804 N N . GLU A 1 102 ? -10.554 -7.591 -6.560 1.00 86.56 102 GLU A N 1
ATOM 805 C CA . GLU A 1 102 ? -11.890 -8.142 -6.773 1.00 86.56 102 GLU A CA 1
ATOM 806 C C . GLU A 1 102 ? -12.924 -7.303 -6.018 1.00 86.56 102 GLU A C 1
ATOM 808 O O . GLU A 1 102 ? -12.626 -6.688 -4.989 1.00 86.56 102 GLU A O 1
ATOM 813 N N . ILE A 1 103 ? -14.158 -7.268 -6.524 1.00 90.94 103 ILE A N 1
ATOM 814 C CA . ILE A 1 103 ? -15.266 -6.632 -5.811 1.00 90.94 103 ILE A CA 1
ATOM 815 C C . ILE A 1 103 ? -15.640 -7.534 -4.634 1.00 90.94 103 ILE A C 1
ATOM 817 O O . ILE A 1 103 ? -16.068 -8.669 -4.826 1.00 90.94 103 ILE A O 1
ATOM 821 N N . ALA A 1 104 ? -15.507 -7.011 -3.418 1.00 90.12 104 ALA A N 1
ATOM 822 C CA . ALA A 1 104 ? -15.898 -7.710 -2.204 1.00 90.12 104 ALA A CA 1
ATOM 823 C C . ALA A 1 104 ? -17.289 -7.261 -1.736 1.00 90.12 104 ALA A C 1
ATOM 825 O O . ALA A 1 104 ? -17.597 -6.069 -1.676 1.00 90.12 104 ALA A O 1
ATOM 826 N N . SER A 1 105 ? -18.120 -8.224 -1.348 1.00 95.38 105 SER A N 1
ATOM 827 C CA . SER A 1 105 ? -19.340 -7.966 -0.585 1.00 95.38 105 SER A CA 1
ATOM 828 C C . SER A 1 105 ? -19.012 -7.481 0.828 1.00 95.38 105 SER A C 1
ATOM 830 O O . SER A 1 105 ? -17.926 -7.716 1.362 1.00 95.38 105 SER A O 1
ATOM 832 N N . ARG A 1 106 ? -19.994 -6.862 1.489 1.00 94.69 106 ARG A N 1
ATOM 833 C CA . ARG A 1 106 ? -19.862 -6.440 2.888 1.00 94.69 106 ARG A CA 1
ATOM 834 C C . ARG A 1 106 ? -19.455 -7.591 3.817 1.00 94.69 106 ARG A C 1
ATOM 836 O O . ARG A 1 106 ? -18.548 -7.412 4.619 1.00 94.69 106 ARG A O 1
ATOM 843 N N . ALA A 1 107 ? -20.074 -8.764 3.678 1.00 95.38 107 ALA A N 1
ATOM 844 C CA . ALA A 1 107 ? -19.763 -9.927 4.510 1.00 95.38 107 ALA A CA 1
ATOM 845 C C . ALA A 1 107 ? -18.316 -10.421 4.310 1.00 95.38 107 ALA A C 1
ATOM 847 O O . ALA A 1 107 ? -17.651 -10.809 5.268 1.00 95.38 107 ALA A O 1
ATOM 848 N N . GLN A 1 108 ? -17.801 -10.360 3.075 1.00 93.12 108 GLN A N 1
ATOM 849 C CA . GLN A 1 108 ? -16.395 -10.665 2.786 1.00 93.12 108 GLN A CA 1
ATOM 850 C C . GLN A 1 108 ? -15.452 -9.620 3.391 1.00 93.12 108 GLN A C 1
ATOM 852 O O . GLN A 1 108 ? -14.407 -9.974 3.921 1.00 93.12 108 GLN A O 1
ATOM 857 N N . LEU A 1 109 ? -15.808 -8.334 3.359 1.00 90.50 109 LEU A N 1
ATOM 858 C CA . LEU A 1 109 ? -15.009 -7.302 4.023 1.00 90.50 109 LEU A CA 1
ATOM 859 C C . LEU A 1 109 ? -14.986 -7.501 5.543 1.00 90.50 109 LEU A C 1
ATOM 861 O O . LEU A 1 109 ? -13.920 -7.422 6.145 1.00 90.50 109 LEU A O 1
ATOM 865 N N . GLU A 1 110 ? -16.134 -7.806 6.153 1.00 94.12 110 GLU A N 1
ATOM 866 C CA . GLU A 1 110 ? -16.250 -8.064 7.592 1.00 94.12 110 GLU A CA 1
ATOM 867 C C . GLU A 1 110 ? -15.388 -9.259 8.027 1.00 94.12 110 GLU A C 1
ATOM 869 O O . GLU A 1 110 ? -14.681 -9.169 9.035 1.00 94.12 110 GLU A O 1
ATOM 874 N N . SER A 1 111 ? -15.348 -10.336 7.234 1.00 94.19 111 SER A N 1
ATOM 875 C CA . SER A 1 111 ? -14.488 -11.493 7.521 1.00 94.19 111 SER A CA 1
ATOM 876 C C . SER A 1 111 ? -12.990 -11.196 7.360 1.00 94.19 111 SER A C 1
ATOM 878 O O . SER A 1 111 ? -12.159 -11.863 7.981 1.00 94.19 111 SER A O 1
ATOM 880 N N . LEU A 1 112 ? -12.627 -10.159 6.595 1.00 91.25 112 LEU A N 1
ATOM 881 C CA . LEU A 1 112 ? -11.244 -9.726 6.389 1.00 91.25 112 LEU A CA 1
ATOM 882 C C . LEU A 1 112 ? -10.727 -8.746 7.454 1.00 91.25 112 LEU A C 1
ATOM 884 O O . LEU A 1 112 ? -9.510 -8.588 7.573 1.00 91.25 112 LEU A O 1
ATOM 888 N N . ILE A 1 113 ? -11.595 -8.125 8.265 1.00 89.69 113 ILE A N 1
ATOM 889 C CA . ILE A 1 113 ? -11.183 -7.123 9.270 1.00 89.69 113 ILE A CA 1
ATOM 890 C C . ILE A 1 113 ? -10.124 -7.692 10.217 1.00 89.69 113 ILE A C 1
ATOM 892 O O . ILE A 1 113 ? -9.055 -7.102 10.393 1.00 89.69 113 ILE A O 1
ATOM 896 N N . VAL A 1 114 ? -10.402 -8.848 10.823 1.00 91.56 114 VAL A N 1
ATOM 897 C CA . VAL A 1 114 ? -9.508 -9.477 11.806 1.00 91.56 114 VAL A CA 1
ATOM 898 C C . VAL A 1 114 ? -8.160 -9.874 11.187 1.00 91.56 114 VAL A C 1
ATOM 900 O O . VAL A 1 114 ? -7.133 -9.435 11.714 1.00 91.56 114 VAL A O 1
ATOM 903 N N . PRO A 1 115 ? -8.098 -10.645 10.080 1.00 91.44 115 PRO A N 1
ATOM 904 C CA . PRO A 1 115 ? -6.817 -11.047 9.502 1.00 91.44 115 PRO A CA 1
ATOM 905 C C . PRO A 1 115 ? -6.002 -9.861 8.969 1.00 91.44 115 PRO A C 1
ATOM 907 O O . PRO A 1 115 ? -4.785 -9.832 9.162 1.00 91.44 115 PRO A O 1
ATOM 910 N N . VAL A 1 116 ? -6.635 -8.850 8.360 1.00 89.75 116 VAL A N 1
ATOM 911 C CA . VAL A 1 116 ? -5.932 -7.632 7.917 1.00 89.75 116 VAL A CA 1
ATOM 912 C C . VAL A 1 116 ? -5.359 -6.876 9.116 1.00 89.75 116 VAL A C 1
ATOM 914 O O . VAL A 1 116 ? -4.179 -6.527 9.111 1.00 89.75 116 VAL A O 1
ATOM 917 N N . THR A 1 117 ? -6.145 -6.698 10.181 1.00 89.88 117 THR A N 1
ATOM 918 C CA . THR A 1 117 ? -5.688 -6.032 11.412 1.00 89.88 117 THR A CA 1
ATOM 919 C C . THR A 1 117 ? -4.504 -6.763 12.044 1.00 89.88 117 THR A C 1
ATOM 921 O O . THR A 1 117 ? -3.535 -6.127 12.452 1.00 89.88 117 THR A O 1
ATOM 924 N N . GLN A 1 118 ? -4.518 -8.099 12.080 1.00 89.88 118 GLN A N 1
ATOM 925 C CA . GLN A 1 118 ? -3.392 -8.881 12.602 1.00 89.88 118 GLN A CA 1
ATOM 926 C C . GLN A 1 118 ? -2.115 -8.687 11.775 1.00 89.88 118 GLN A C 1
ATOM 928 O O . GLN A 1 118 ? -1.029 -8.568 12.343 1.00 89.88 118 GLN A O 1
ATOM 933 N N . ARG A 1 119 ? -2.223 -8.621 10.442 1.00 90.12 119 ARG A N 1
ATOM 934 C CA . ARG A 1 119 ? -1.072 -8.355 9.564 1.00 90.12 119 ARG A CA 1
ATOM 935 C C . ARG A 1 119 ? -0.542 -6.932 9.755 1.00 90.12 119 ARG A C 1
ATOM 937 O O . ARG A 1 119 ? 0.664 -6.755 9.900 1.00 90.12 119 ARG A O 1
ATOM 944 N N . LEU A 1 120 ? -1.425 -5.936 9.849 1.00 90.31 120 LEU A N 1
ATOM 945 C CA . LEU A 1 120 ? -1.045 -4.549 10.146 1.00 90.31 120 LEU A CA 1
ATOM 946 C C . LEU A 1 120 ? -0.370 -4.417 11.519 1.00 90.31 120 LEU A C 1
ATOM 948 O O . LEU A 1 120 ? 0.625 -3.707 11.652 1.00 90.31 120 LEU A O 1
ATOM 952 N N . ARG A 1 121 ? -0.844 -5.157 12.529 1.00 90.62 121 ARG A N 1
ATOM 953 C CA . ARG A 1 121 ? -0.216 -5.212 13.857 1.00 90.62 121 ARG A CA 1
ATOM 954 C C . ARG A 1 121 ? 1.238 -5.679 13.781 1.00 90.62 121 ARG A C 1
ATOM 956 O O . ARG A 1 121 ? 2.092 -5.075 14.424 1.00 90.62 121 ARG A O 1
ATOM 963 N N . ARG A 1 122 ? 1.538 -6.699 12.967 1.00 90.56 122 ARG A N 1
ATOM 964 C CA . ARG A 1 122 ? 2.919 -7.174 12.756 1.00 90.56 122 ARG A CA 1
ATOM 965 C C . ARG A 1 122 ? 3.805 -6.096 12.142 1.00 90.56 122 ARG A C 1
ATOM 967 O O . ARG A 1 122 ? 4.933 -5.925 12.589 1.00 90.56 122 ARG A O 1
ATOM 974 N N . VAL A 1 123 ? 3.286 -5.339 11.171 1.00 92.06 123 VAL A N 1
ATOM 975 C CA . VAL A 1 123 ? 4.008 -4.198 10.585 1.00 92.06 123 VAL A CA 1
ATOM 976 C C . VAL A 1 123 ? 4.330 -3.162 11.658 1.00 92.06 123 VAL A C 1
ATOM 978 O O . VAL A 1 123 ? 5.483 -2.764 11.783 1.00 92.06 123 VAL A O 1
ATOM 981 N N . HIS A 1 124 ? 3.339 -2.759 12.460 1.00 91.69 124 HIS A N 1
ATOM 982 C CA . HIS A 1 124 ? 3.532 -1.804 13.553 1.00 91.69 124 HIS A CA 1
ATOM 983 C C . HIS A 1 124 ? 4.606 -2.267 14.541 1.00 91.69 124 HIS A C 1
ATOM 985 O O . HIS A 1 124 ? 5.552 -1.528 14.806 1.00 91.69 124 HIS A O 1
ATOM 991 N N . GLN A 1 125 ? 4.505 -3.504 15.024 1.00 91.38 125 GLN A N 1
ATOM 992 C CA . GLN A 1 125 ? 5.483 -4.077 15.948 1.00 91.38 125 GLN A CA 1
ATOM 993 C C . GLN A 1 125 ? 6.886 -4.123 15.332 1.00 91.38 125 GLN A C 1
ATOM 995 O O . GLN A 1 125 ? 7.855 -3.743 15.986 1.00 91.38 125 GLN A O 1
ATOM 1000 N N . GLY A 1 126 ? 6.992 -4.515 14.061 1.00 89.25 126 GLY A N 1
ATOM 1001 C CA . GLY A 1 126 ? 8.256 -4.567 13.334 1.00 89.25 126 GLY A CA 1
ATOM 1002 C C . GLY A 1 126 ? 8.935 -3.204 13.167 1.00 89.25 126 GLY A C 1
ATOM 1003 O O . GLY A 1 126 ? 10.158 -3.110 13.227 1.00 89.25 126 GLY A O 1
ATOM 1004 N N . VAL A 1 127 ? 8.171 -2.117 13.023 1.00 89.12 127 VAL A N 1
ATOM 1005 C CA . VAL A 1 127 ? 8.729 -0.750 12.974 1.00 89.12 127 VAL A CA 1
ATOM 1006 C C . VAL A 1 127 ? 8.883 -0.103 14.359 1.00 89.12 127 VAL A C 1
ATOM 1008 O O . VAL A 1 127 ? 9.151 1.093 14.451 1.00 89.12 127 VAL A O 1
ATOM 1011 N N . GLY A 1 128 ? 8.715 -0.875 15.438 1.00 89.00 128 GLY A N 1
ATOM 1012 C CA . GLY A 1 128 ? 8.895 -0.420 16.819 1.00 89.00 128 GLY A CA 1
ATOM 1013 C C . GLY A 1 128 ? 7.690 0.308 17.420 1.00 89.00 128 GLY A C 1
ATOM 1014 O O . GLY A 1 128 ? 7.797 0.867 18.513 1.00 89.00 128 GLY A O 1
ATOM 1015 N N . ILE A 1 129 ? 6.534 0.307 16.750 1.00 88.62 129 ILE A N 1
ATOM 1016 C CA . ILE A 1 129 ? 5.293 0.824 17.331 1.00 88.62 129 ILE A CA 1
ATOM 1017 C C . ILE A 1 129 ? 4.793 -0.192 18.352 1.00 88.62 129 ILE A C 1
ATOM 1019 O O . ILE A 1 129 ? 4.469 -1.336 18.031 1.00 88.62 129 ILE A O 1
ATOM 1023 N N . GLN A 1 130 ? 4.707 0.260 19.595 1.00 82.50 130 GLN A N 1
ATOM 1024 C CA . GLN A 1 130 ? 4.153 -0.514 20.691 1.00 82.50 130 GLN A CA 1
ATOM 1025 C C . GLN A 1 130 ? 2.725 -0.072 20.970 1.00 82.50 130 GLN A C 1
ATOM 1027 O O . GLN A 1 130 ? 2.400 1.118 20.920 1.00 82.50 130 GLN A O 1
ATOM 1032 N N . GLU A 1 131 ? 1.882 -1.043 21.302 1.00 78.19 131 GLU A N 1
ATOM 1033 C CA . GLU A 1 131 ? 0.555 -0.760 21.822 1.00 78.19 131 GLU A CA 1
ATOM 1034 C C . GLU A 1 131 ? 0.682 -0.017 23.144 1.00 78.19 131 GLU A C 1
ATOM 1036 O O . GLU A 1 131 ? 1.393 -0.428 24.063 1.00 78.19 131 GLU A O 1
ATOM 1041 N N . LYS A 1 132 ? -0.015 1.109 23.223 1.00 78.12 132 LYS A N 1
ATOM 1042 C CA . LYS A 1 132 ? -0.193 1.847 24.459 1.00 78.12 132 LYS A CA 1
ATOM 1043 C C . LYS A 1 132 ? -1.675 1.870 24.741 1.00 78.12 132 LYS A C 1
ATOM 1045 O O . LYS A 1 132 ? -2.465 2.226 23.871 1.00 78.12 132 LYS A O 1
ATOM 1050 N N . HIS A 1 133 ? -2.002 1.515 25.971 1.00 75.25 133 HIS A N 1
ATOM 1051 C CA . HIS A 1 133 ? -3.345 1.637 26.497 1.00 75.25 133 HIS A CA 1
ATOM 1052 C C . HIS A 1 133 ? -3.832 3.070 26.280 1.00 75.25 133 HIS A C 1
ATOM 1054 O O . HIS A 1 133 ? -3.097 4.020 26.586 1.00 75.25 133 HIS A O 1
ATOM 1060 N N . LEU A 1 134 ? -5.033 3.238 25.732 1.00 75.75 134 LEU A N 1
ATOM 1061 C CA . LEU A 1 134 ? -5.485 4.554 25.293 1.00 75.75 134 LEU A CA 1
ATOM 1062 C C . LEU A 1 134 ? -5.522 5.536 26.469 1.00 75.75 134 LEU A C 1
ATOM 1064 O O . LEU A 1 134 ? -5.059 6.666 26.322 1.00 75.75 134 LEU A O 1
ATOM 1068 N N . SER A 1 135 ? -5.929 5.077 27.659 1.00 76.31 135 SER A N 1
ATOM 1069 C CA . SER A 1 135 ? -5.863 5.836 28.917 1.00 76.31 135 SER A CA 1
ATOM 1070 C C . SER A 1 135 ? -4.494 6.478 29.203 1.00 76.31 135 SER A C 1
ATOM 1072 O O . SER A 1 135 ? -4.444 7.596 29.717 1.00 76.31 135 SER A O 1
ATOM 1074 N N . LYS A 1 136 ? -3.383 5.830 28.819 1.00 77.12 136 LYS A N 1
ATOM 1075 C CA . LYS A 1 136 ? -2.017 6.361 28.981 1.00 77.12 136 LYS A CA 1
ATOM 1076 C C . LYS A 1 136 ? -1.665 7.435 27.950 1.00 77.12 136 LYS A C 1
ATOM 1078 O O . LYS A 1 136 ? -0.756 8.220 28.194 1.00 77.12 136 LYS A O 1
ATOM 1083 N N . ILE A 1 137 ? -2.343 7.455 26.802 1.00 78.94 137 ILE A N 1
ATOM 1084 C CA . ILE A 1 137 ? -2.121 8.436 25.730 1.00 78.94 137 ILE A C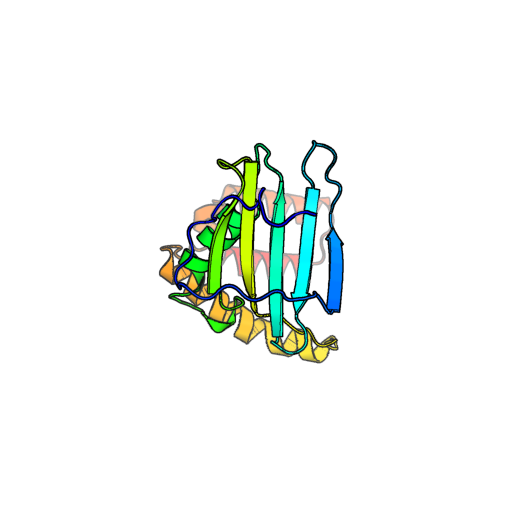A 1
ATOM 1085 C C . ILE A 1 137 ? -2.983 9.679 25.953 1.00 78.94 137 ILE A C 1
ATOM 1087 O O . ILE A 1 137 ? -2.488 10.798 25.858 1.00 78.94 137 ILE A O 1
ATOM 1091 N N . VAL A 1 138 ? -4.277 9.490 26.222 1.00 78.31 138 VAL A N 1
ATOM 1092 C CA . VAL A 1 138 ? -5.247 10.595 26.280 1.00 78.31 138 VAL A CA 1
ATOM 1093 C C . VAL A 1 138 ? -5.343 11.243 27.667 1.00 78.31 138 VAL A C 1
ATOM 1095 O O . VAL A 1 138 ? -5.826 12.372 27.788 1.00 78.31 138 VAL A O 1
ATOM 1098 N N . GLY A 1 139 ? -4.858 10.546 28.702 1.00 75.06 139 GLY A N 1
ATOM 1099 C CA . GLY A 1 139 ? -4.878 10.988 30.094 1.00 75.06 139 GLY A CA 1
ATOM 1100 C C . GLY A 1 139 ? -6.285 11.073 30.700 1.00 75.06 139 GLY A C 1
ATOM 1101 O O . GLY A 1 139 ? -7.303 10.912 30.024 1.00 75.06 139 GLY A O 1
ATOM 1102 N N . GLY A 1 140 ? -6.359 11.367 32.003 1.00 76.38 140 GLY A N 1
ATOM 1103 C CA . GLY A 1 140 ? -7.633 11.463 32.734 1.00 76.38 140 GLY A CA 1
ATOM 1104 C C . GLY A 1 140 ? -8.571 12.562 32.214 1.00 76.38 140 GLY A C 1
ATOM 1105 O O . GLY A 1 140 ? -9.787 12.390 32.210 1.00 76.38 140 GLY A O 1
ATOM 1106 N N . ALA A 1 141 ? -8.014 13.654 31.680 1.00 82.31 141 ALA A N 1
ATOM 1107 C CA . ALA A 1 141 ? -8.791 14.773 31.143 1.00 82.31 141 ALA A CA 1
ATOM 1108 C C . ALA A 1 141 ? -9.670 14.385 29.940 1.00 82.31 141 ALA A C 1
ATOM 1110 O O . ALA A 1 141 ? -10.698 15.014 29.701 1.00 82.31 141 ALA A O 1
ATOM 1111 N N . TYR A 1 142 ? -9.295 13.355 29.178 1.00 83.94 142 TYR A N 1
ATOM 1112 C CA . TYR A 1 142 ? -10.096 12.906 28.042 1.00 83.94 142 TYR A CA 1
ATOM 1113 C C . TYR A 1 142 ? -11.387 12.209 28.471 1.00 83.94 142 TYR A C 1
ATOM 1115 O O . TYR A 1 142 ? -12.420 12.471 27.865 1.00 83.94 142 TYR A O 1
ATOM 1123 N N . ARG A 1 143 ? -11.365 11.395 29.538 1.00 84.44 143 ARG A N 1
ATOM 1124 C CA . ARG A 1 143 ? -12.595 10.779 30.068 1.00 84.44 143 ARG A CA 1
ATOM 1125 C C . ARG A 1 143 ? -13.605 11.828 30.502 1.00 84.44 143 ARG A C 1
ATOM 1127 O O . ARG A 1 143 ? -14.781 11.687 30.201 1.00 84.44 143 ARG A O 1
ATOM 1134 N N . VAL A 1 144 ? -13.132 12.890 31.154 1.00 86.69 144 VAL A N 1
ATOM 1135 C CA . VAL A 1 144 ? -13.985 14.009 31.574 1.00 86.69 144 VAL A CA 1
ATOM 1136 C C . VAL A 1 144 ? -14.588 14.707 30.355 1.00 86.69 144 VAL A C 1
ATOM 1138 O O . VAL A 1 144 ? -15.798 14.879 30.289 1.00 86.69 144 VAL A O 1
ATOM 1141 N N . ARG A 1 145 ? -13.775 15.033 29.339 1.00 88.44 145 ARG A N 1
ATOM 1142 C CA . ARG A 1 145 ? -14.279 15.646 28.096 1.00 88.44 145 ARG A CA 1
ATOM 1143 C C . ARG A 1 145 ? -15.288 14.763 27.363 1.00 88.44 145 ARG A C 1
ATOM 1145 O O . ARG A 1 145 ? -16.277 15.279 26.860 1.00 88.44 145 ARG A O 1
ATOM 1152 N N . TRP A 1 146 ? -15.041 13.457 27.294 1.00 90.25 146 TRP A N 1
ATOM 1153 C CA . TRP A 1 146 ? -15.962 12.514 26.665 1.00 90.25 146 TRP A CA 1
ATOM 1154 C C . TRP A 1 146 ? -17.269 12.396 27.453 1.00 90.25 146 TRP A C 1
ATOM 1156 O O . TRP A 1 146 ? -18.334 12.504 26.861 1.00 90.25 146 TRP A O 1
ATOM 1166 N N . SER A 1 147 ? -17.200 12.275 28.782 1.00 88.62 147 SER A N 1
ATOM 1167 C CA . SER A 1 147 ? -18.387 12.258 29.645 1.00 88.62 147 SER A CA 1
ATOM 1168 C C . SER A 1 147 ? -19.230 13.525 29.481 1.00 88.62 147 SER A C 1
ATOM 1170 O O . SER A 1 147 ? -20.449 13.430 29.368 1.00 88.62 147 SER A O 1
ATOM 1172 N N . ASN A 1 148 ? -18.593 14.699 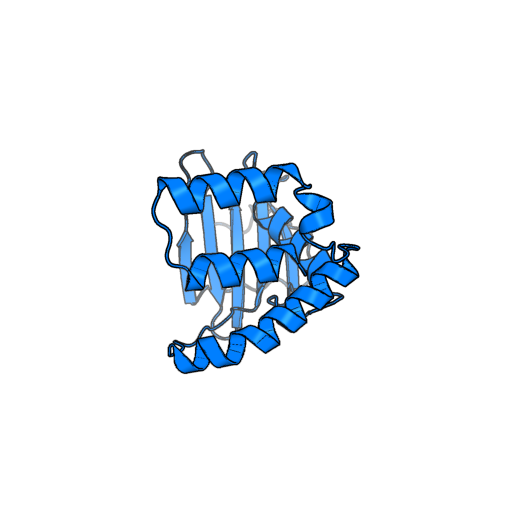29.420 1.00 91.62 148 ASN A N 1
ATOM 1173 C CA . ASN A 1 148 ? -19.291 15.963 29.182 1.00 91.62 148 ASN A CA 1
ATOM 1174 C C . ASN A 1 148 ? -19.964 15.968 27.802 1.00 91.62 148 ASN A C 1
ATOM 1176 O O . ASN A 1 148 ? -21.136 16.308 27.698 1.00 91.62 148 ASN A O 1
ATOM 1180 N N . LEU A 1 149 ? -19.266 15.511 26.755 1.00 91.44 149 LEU A N 1
ATOM 1181 C CA . LEU A 1 149 ? -19.831 15.408 25.407 1.00 91.44 149 LEU A CA 1
ATOM 1182 C C . LEU A 1 149 ? -21.037 14.458 25.354 1.00 91.44 149 LEU A C 1
ATOM 1184 O O . LEU A 1 149 ? -22.034 14.782 24.715 1.00 91.44 149 LEU A O 1
ATOM 1188 N N . VAL A 1 150 ? -20.959 13.298 26.015 1.00 92.75 150 VAL A N 1
ATOM 1189 C CA . VAL A 1 150 ? -22.060 12.322 26.079 1.00 92.75 150 VAL A CA 1
ATOM 1190 C C . VAL A 1 150 ? -23.300 12.951 26.708 1.00 92.75 150 VAL A C 1
ATOM 1192 O O . VAL A 1 150 ? -24.392 12.796 26.163 1.00 92.75 150 VAL A O 1
ATOM 1195 N N . GLN A 1 151 ? -23.124 13.699 27.801 1.00 89.81 151 GLN A N 1
ATOM 1196 C CA . GLN A 1 151 ? -24.208 14.411 28.479 1.00 89.81 151 GLN A CA 1
ATOM 1197 C C . GLN A 1 151 ? -24.777 15.557 27.631 1.00 89.81 151 GLN A C 1
ATOM 1199 O O . GLN A 1 151 ? -25.991 15.668 27.494 1.00 89.81 151 GLN A O 1
ATOM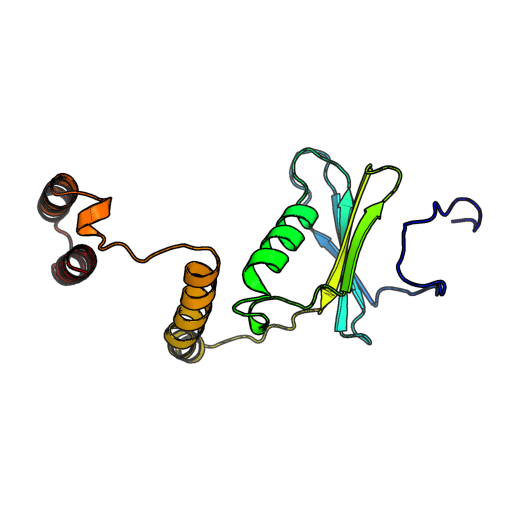 1204 N N . GLU A 1 152 ? -23.920 16.389 27.037 1.00 94.31 152 GLU A N 1
ATOM 1205 C CA . GLU A 1 152 ? -24.329 17.567 26.260 1.00 94.31 152 GLU A CA 1
ATOM 1206 C C . GLU A 1 152 ? -25.008 17.202 24.935 1.00 94.31 152 GLU A C 1
ATOM 1208 O O . GLU A 1 152 ? -25.944 17.876 24.510 1.00 94.31 152 GLU A O 1
ATOM 1213 N N . GLN A 1 153 ? -24.537 16.147 24.269 1.00 93.19 153 GLN A N 1
ATOM 1214 C CA . GLN A 1 153 ? -24.997 15.749 22.934 1.00 93.19 153 GLN A CA 1
ATOM 1215 C C . GLN A 1 153 ? -25.958 14.556 22.959 1.00 93.19 153 GLN A C 1
ATOM 1217 O O . GLN A 1 153 ? -26.360 14.075 21.900 1.00 93.19 153 GLN A O 1
ATOM 1222 N N . ASN A 1 154 ? -26.321 14.070 24.152 1.00 91.06 154 ASN A N 1
ATOM 1223 C CA . ASN A 1 154 ? -27.199 12.917 24.357 1.00 91.06 154 ASN A CA 1
ATOM 1224 C C . ASN A 1 154 ? -26.776 11.701 23.506 1.00 91.06 154 ASN A C 1
ATOM 1226 O O . ASN A 1 154 ? -27.566 11.110 22.763 1.00 91.06 154 ASN A O 1
ATOM 1230 N N . ILE A 1 155 ? -25.479 11.382 23.560 1.00 91.81 155 ILE A N 1
ATOM 1231 C CA . ILE A 1 155 ? -24.884 10.302 22.767 1.00 91.81 155 ILE A CA 1
ATOM 1232 C C . ILE A 1 155 ? -25.491 8.960 23.192 1.00 91.81 155 ILE A C 1
ATOM 1234 O O . ILE A 1 155 ? -25.709 8.702 24.372 1.00 91.81 155 ILE A O 1
ATOM 1238 N N . ASN A 1 156 ? -25.738 8.080 22.218 1.00 92.75 156 ASN A N 1
ATOM 1239 C CA . ASN A 1 156 ? -26.289 6.750 22.471 1.00 92.75 156 ASN A CA 1
ATOM 1240 C C . ASN A 1 156 ? -25.416 5.975 23.490 1.00 92.75 156 ASN A C 1
ATOM 1242 O O . ASN A 1 156 ? -24.216 5.825 23.238 1.00 92.75 156 ASN A O 1
ATOM 1246 N N . PRO A 1 157 ? -26.000 5.404 24.565 1.00 90.75 157 PRO A N 1
ATOM 1247 C CA . PRO A 1 157 ? -25.258 4.655 25.586 1.00 90.75 157 PRO A CA 1
ATOM 1248 C C . PRO A 1 157 ? -24.394 3.517 25.030 1.00 90.75 157 PRO A C 1
ATOM 1250 O O . PRO A 1 157 ? -23.310 3.248 25.528 1.00 90.75 157 PRO A O 1
ATOM 1253 N N . THR A 1 158 ? -24.819 2.890 23.932 1.00 92.19 158 THR A N 1
ATOM 1254 C CA . THR A 1 158 ? -24.054 1.823 23.266 1.00 92.19 158 THR A CA 1
ATOM 1255 C C . THR A 1 158 ? -22.727 2.338 22.701 1.00 92.19 158 THR A C 1
ATOM 1257 O O . THR A 1 158 ? -21.724 1.620 22.696 1.00 92.19 158 THR A O 1
ATOM 1260 N N . ILE A 1 159 ? -22.719 3.579 22.202 1.00 87.62 159 ILE A N 1
ATOM 1261 C CA . ILE A 1 159 ? -21.519 4.238 21.678 1.00 87.62 159 ILE A CA 1
ATOM 1262 C C . ILE A 1 159 ? -20.616 4.645 22.842 1.00 87.62 159 ILE A C 1
ATOM 1264 O O . ILE A 1 159 ? -19.413 4.399 22.770 1.00 87.62 159 ILE A O 1
ATOM 1268 N N . ASP A 1 160 ? -21.183 5.204 23.914 1.00 90.81 160 ASP A N 1
ATOM 1269 C CA . ASP A 1 160 ? -20.429 5.533 25.128 1.00 90.81 160 ASP A CA 1
ATOM 1270 C C . ASP A 1 160 ? -19.732 4.290 25.702 1.00 90.81 160 ASP A C 1
ATOM 1272 O O . ASP A 1 160 ? -18.507 4.268 25.810 1.00 90.81 160 ASP A O 1
ATOM 1276 N N . ASP A 1 161 ? -20.461 3.192 25.907 1.00 89.31 161 ASP A N 1
ATOM 1277 C CA . ASP A 1 161 ? -19.904 1.922 26.388 1.00 89.31 161 ASP A CA 1
ATOM 1278 C C . ASP A 1 161 ? -18.800 1.365 25.477 1.00 89.31 161 ASP A C 1
ATOM 1280 O O . ASP A 1 161 ? -17.829 0.752 25.934 1.00 89.31 161 ASP A O 1
ATOM 1284 N N . ALA A 1 162 ? -18.940 1.515 24.158 1.00 86.94 162 ALA A N 1
ATOM 1285 C CA . ALA A 1 162 ? -17.901 1.110 23.216 1.00 86.94 162 ALA A CA 1
ATOM 1286 C C . ALA A 1 162 ? -16.634 1.966 23.367 1.00 86.94 162 ALA A C 1
ATOM 1288 O O . ALA A 1 162 ? -15.529 1.418 23.372 1.00 86.94 162 ALA A O 1
ATOM 1289 N N . VAL A 1 163 ? -16.783 3.283 23.530 1.00 85.50 163 VAL A N 1
ATOM 1290 C CA . VAL A 1 163 ? -15.661 4.213 23.702 1.00 85.50 163 VAL A CA 1
ATOM 1291 C C . VAL A 1 163 ? -14.993 4.034 25.064 1.00 85.50 163 VAL A C 1
ATOM 1293 O O . VAL A 1 163 ? -13.768 3.952 25.109 1.00 85.50 163 VAL A O 1
ATOM 1296 N N . GLN A 1 164 ? -15.746 3.875 26.156 1.00 85.69 164 GLN A N 1
ATOM 1297 C CA . GLN A 1 164 ? -15.177 3.610 27.484 1.00 85.69 164 GLN A CA 1
ATOM 1298 C C . GLN A 1 164 ? -14.343 2.329 27.484 1.00 85.69 164 GLN A C 1
ATOM 1300 O O . GLN A 1 164 ? -13.175 2.367 27.859 1.00 85.69 164 GLN A O 1
ATOM 1305 N N . ARG A 1 165 ? -14.870 1.224 26.932 1.00 84.69 165 ARG A N 1
ATOM 1306 C CA . ARG A 1 165 ? -14.110 -0.034 26.777 1.00 84.69 165 ARG A CA 1
ATOM 1307 C C . ARG A 1 165 ? -12.833 0.124 25.953 1.00 84.69 165 ARG A C 1
ATOM 1309 O O . ARG A 1 165 ? -11.888 -0.636 26.142 1.00 84.69 165 ARG A O 1
ATOM 1316 N N . LEU A 1 166 ? -12.810 1.073 25.020 1.00 82.69 166 LEU A N 1
ATOM 1317 C CA . LEU A 1 166 ? -11.643 1.374 24.197 1.00 82.69 166 LEU A CA 1
ATOM 1318 C C . LEU A 1 166 ? -10.633 2.271 24.934 1.00 82.69 166 LEU A C 1
ATOM 1320 O O . LEU A 1 166 ? -9.434 2.104 24.744 1.00 82.69 166 LEU A O 1
ATOM 1324 N N . ILE A 1 167 ? -11.094 3.173 25.809 1.00 82.06 167 ILE A N 1
ATOM 1325 C CA . ILE A 1 167 ? -10.235 3.933 26.732 1.00 82.06 167 ILE A CA 1
ATOM 1326 C C . ILE A 1 167 ? -9.593 2.996 27.766 1.00 82.06 167 ILE A C 1
ATOM 1328 O O . ILE A 1 167 ? -8.418 3.178 28.093 1.00 82.06 167 ILE A O 1
ATOM 1332 N N . ASP A 1 168 ? -10.361 2.010 28.246 1.00 76.56 168 ASP A N 1
ATOM 1333 C CA . ASP A 1 168 ? -10.012 0.962 29.221 1.00 76.56 168 ASP A CA 1
ATOM 1334 C C . A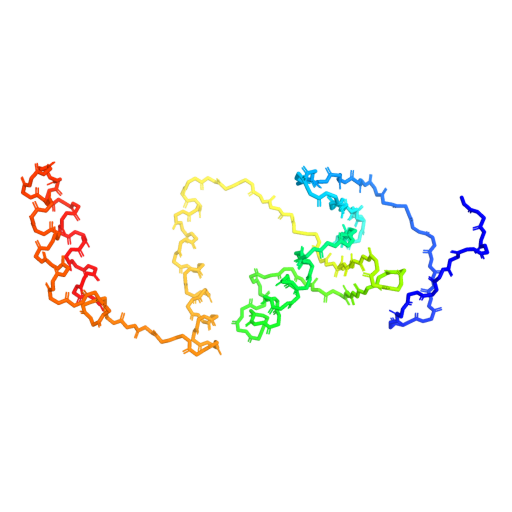SP A 1 168 ? -9.162 -0.199 28.657 1.00 76.56 168 ASP A C 1
ATOM 1336 O O . ASP A 1 168 ? -8.825 -1.125 29.392 1.00 76.56 168 ASP A O 1
ATOM 1340 N N . ARG A 1 169 ? -8.787 -0.143 27.374 1.00 68.62 169 ARG A N 1
ATOM 1341 C CA . ARG A 1 169 ? -7.850 -1.064 26.709 1.00 68.62 169 ARG A CA 1
ATOM 1342 C C . ARG A 1 169 ? -6.506 -0.401 26.432 1.00 68.62 169 ARG A C 1
ATOM 1344 O O . ARG A 1 169 ? -5.490 -1.128 26.455 1.00 68.62 169 ARG A O 1
#

Sequence (169 aa):
MPRDQQHELPGHGKTRARVRAESILIGKFDVEEEIRLRAFYAAKSLSVRYQTGGKRNGITRTVDAHNKVRPYAPDLMPTIYDHGTIRNRAGAYLVEDTVVGEIASRAQLESLIVPVTQRLRRVHQGVGIQEKHLSKIVGGAYRVRWSNLVQEQNINPTIDDAVQRLIDR

Organism: NCBI:txid1837282

pLDDT: mean 80.93, std 15.15, range [34.12, 95.38]

Foldseek 3Di:
DDPPPDDDDDDDDDDDDDDDFPDKDFDDPDVFPKTWIKGHDPVVQKIKIKIFDDPDAPQVVLVVVQVLQCVQQVVVDWDWPDKDADDVNRMIMTMTGNDDDDDDDPVRVVVCPVVVVVSVVRSCVSVVNDDDQLCVVCDPVVLVVLVVCCVVVVDDVVVVVVVVVSNVD